Protein AF-A0ABD0PV46-F1 (afdb_monomer_lite)

Foldseek 3Di:
DQACQPDVLLVCLLVVVLVSNVVLCPDVCSLVQQPDAHNVRDGSLNNNVVNPNPVSSVVVVVSNVVVVVVVD

InterPro domains:
  IPR052446 B-cell PI3K Activation and Signaling Adapters [PTHR16267] (2-64)

Organism: Cirrhinus mrigala (NCBI:txid683832)

pLDDT: mean 92.01, std 11.51, range [48.81, 98.56]

Secondary structure (DSSP, 8-state):
---SS-SHHHHHHHTT-HHHHHHHHTSTTHHHHHT---TTS--HHHHHHHTT-HHHHHHHHHHHHHHHHTT-

Radius of gyration: 11.31 Å; chains: 1; bounding box: 26×28×25 Å

Sequence (72 aa):
RNVELPTLLHFSAKYGFKKLTSLLMRCPGAMQAYSVMNKDGDYPNNLAEKSGFSDLRQYMDEYAVSELRECS

Structure (mmCIF, N/CA/C/O backbone):
data_AF-A0ABD0PV46-F1
#
_entry.id   AF-A0ABD0PV46-F1
#
loop_
_atom_site.group_PDB
_atom_site.id
_atom_site.type_symbol
_atom_site.label_atom_id
_atom_site.label_alt_id
_atom_site.label_comp_id
_atom_site.label_asym_id
_atom_site.label_entity_id
_atom_site.label_seq_id
_atom_site.pdbx_PDB_ins_code
_atom_site.Cartn_x
_atom_site.Cartn_y
_atom_site.Cartn_z
_atom_site.occupancy
_atom_site.B_iso_or_equiv
_atom_site.auth_seq_id
_atom_site.auth_comp_id
_atom_site.auth_asym_id
_atom_site.auth_atom_id
_atom_site.pdbx_PDB_model_num
ATOM 1 N N . ARG A 1 1 ? 9.624 9.800 -14.696 1.00 55.59 1 ARG A N 1
ATOM 2 C CA . ARG A 1 1 ? 8.192 9.412 -14.766 1.00 55.59 1 ARG A CA 1
ATOM 3 C C . ARG A 1 1 ? 7.496 10.072 -13.573 1.00 55.59 1 ARG A C 1
ATOM 5 O O . ARG A 1 1 ? 7.740 9.626 -12.467 1.00 55.59 1 ARG A O 1
ATOM 12 N N . ASN A 1 2 ? 6.712 11.137 -13.774 1.00 65.31 2 ASN A N 1
ATOM 13 C CA . ASN A 1 2 ? 5.999 11.853 -12.698 1.00 65.31 2 ASN A CA 1
ATOM 14 C C . ASN A 1 2 ? 4.569 11.312 -12.561 1.00 65.31 2 ASN A C 1
ATOM 16 O O . ASN A 1 2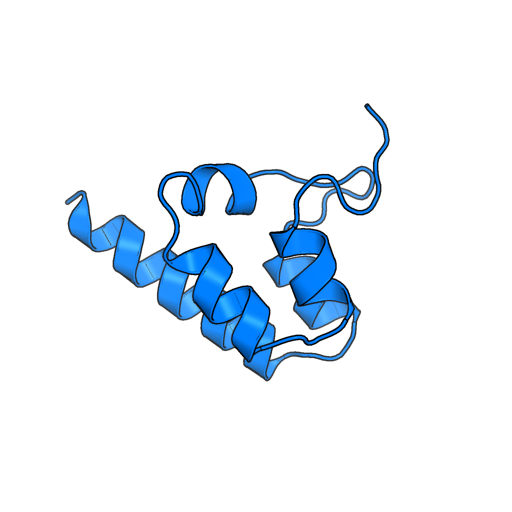 ? 3.625 11.947 -13.020 1.00 65.31 2 ASN A O 1
ATOM 20 N N . VAL A 1 3 ? 4.408 10.112 -12.001 1.00 86.62 3 VAL A N 1
ATOM 21 C CA . VAL A 1 3 ? 3.086 9.480 -11.848 1.00 86.62 3 VAL A CA 1
ATOM 22 C C . VAL A 1 3 ? 2.687 9.511 -10.376 1.00 86.62 3 VAL A C 1
ATOM 24 O O . VAL A 1 3 ? 3.476 9.138 -9.512 1.00 86.62 3 VAL A O 1
ATOM 27 N N . GLU A 1 4 ? 1.471 9.979 -10.092 1.00 88.38 4 GL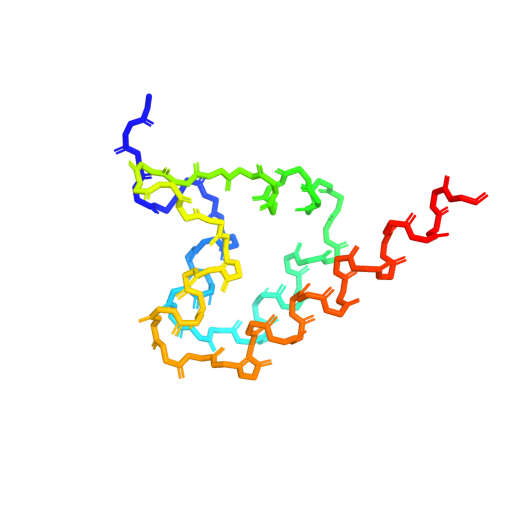U A N 1
ATOM 28 C CA . GLU A 1 4 ? 0.909 10.043 -8.734 1.00 88.38 4 GLU A CA 1
ATOM 29 C C . GLU A 1 4 ? 0.651 8.651 -8.140 1.00 88.38 4 GLU A C 1
ATOM 31 O O . GLU A 1 4 ? 0.838 8.433 -6.947 1.00 88.38 4 GLU A O 1
ATOM 36 N N . LEU A 1 5 ? 0.254 7.701 -8.986 1.00 94.25 5 LEU A N 1
ATOM 37 C CA . LEU A 1 5 ? -0.044 6.319 -8.616 1.00 94.25 5 LEU A CA 1
ATOM 38 C C . LEU A 1 5 ? 0.790 5.371 -9.490 1.00 94.25 5 LEU A C 1
ATOM 40 O O . LEU A 1 5 ? 0.272 4.792 -10.443 1.00 94.25 5 LEU A O 1
ATOM 44 N N . PRO A 1 6 ? 2.104 5.250 -9.239 1.00 94.69 6 PRO A N 1
ATOM 45 C CA . PRO A 1 6 ? 3.001 4.494 -10.111 1.00 94.69 6 PRO A CA 1
ATOM 46 C C . PRO A 1 6 ? 2.786 2.975 -10.041 1.00 94.69 6 PRO A C 1
ATOM 48 O O . PRO A 1 6 ? 3.256 2.260 -10.923 1.00 94.69 6 PRO A O 1
ATOM 51 N N . THR A 1 7 ? 2.089 2.473 -9.015 1.00 97.06 7 THR A N 1
ATOM 52 C CA . THR A 1 7 ? 1.777 1.046 -8.848 1.00 97.06 7 THR A CA 1
ATOM 53 C C . THR A 1 7 ? 0.312 0.843 -8.460 1.00 97.06 7 THR A C 1
ATOM 55 O O . THR A 1 7 ? -0.336 1.748 -7.928 1.00 97.06 7 THR A O 1
ATOM 58 N N . LEU A 1 8 ? -0.212 -0.368 -8.674 1.00 97.75 8 LEU A N 1
ATOM 59 C CA . LEU A 1 8 ? -1.566 -0.727 -8.234 1.00 97.75 8 LEU A CA 1
ATOM 60 C C . LEU A 1 8 ? -1.735 -0.645 -6.710 1.00 97.75 8 LEU A C 1
ATOM 62 O O . LEU A 1 8 ? -2.843 -0.389 -6.250 1.00 97.75 8 LEU A O 1
ATOM 66 N N . LEU A 1 9 ? -0.651 -0.796 -5.938 1.00 97.75 9 LEU A N 1
ATOM 67 C CA . LEU A 1 9 ? -0.675 -0.603 -4.486 1.00 97.75 9 LEU A CA 1
ATOM 68 C C . LEU A 1 9 ? -0.937 0.857 -4.109 1.00 97.75 9 LEU A C 1
ATOM 70 O O . LEU A 1 9 ? -1.717 1.107 -3.198 1.00 97.75 9 LEU A O 1
ATOM 74 N N . HIS A 1 10 ? -0.358 1.827 -4.829 1.00 98.38 10 HIS A N 1
ATOM 75 C CA . HIS A 1 10 ? -0.692 3.240 -4.610 1.00 98.38 10 HIS A CA 1
ATOM 76 C C . HIS A 1 10 ? -2.174 3.492 -4.889 1.00 98.38 10 HIS A C 1
ATOM 78 O O . HIS A 1 10 ? -2.848 4.156 -4.105 1.00 98.38 10 HIS A O 1
ATOM 84 N N . PHE A 1 11 ? -2.690 2.939 -5.992 1.00 98.38 11 PHE A N 1
ATOM 85 C CA . PHE A 1 11 ? -4.100 3.066 -6.353 1.00 98.38 11 PHE A CA 1
ATOM 86 C C . PHE A 1 11 ? -5.016 2.467 -5.279 1.00 98.38 11 PHE A C 1
ATOM 88 O O . PHE A 1 11 ? -5.911 3.151 -4.787 1.00 98.38 11 PHE A O 1
ATOM 95 N N . SER A 1 12 ? -4.786 1.219 -4.867 1.00 98.50 12 SER A N 1
ATOM 96 C CA . SER A 1 12 ? -5.645 0.563 -3.877 1.00 98.50 12 SER A CA 1
ATOM 97 C C . SER A 1 12 ? -5.553 1.215 -2.494 1.00 98.50 12 SER A C 1
ATOM 99 O O . SER A 1 12 ? -6.563 1.284 -1.795 1.00 98.50 12 SER A O 1
ATOM 101 N N . ALA A 1 13 ? -4.382 1.736 -2.117 1.00 98.38 13 ALA A N 1
ATOM 102 C CA . ALA A 1 13 ? -4.176 2.457 -0.866 1.00 98.38 13 ALA A CA 1
ATOM 103 C C . ALA A 1 13 ? -4.875 3.822 -0.840 1.00 98.38 13 ALA A C 1
ATOM 105 O O . ALA A 1 13 ? -5.613 4.103 0.104 1.00 98.38 13 ALA A O 1
ATOM 106 N N . LYS A 1 14 ? -4.715 4.636 -1.894 1.00 98.25 14 LYS A N 1
ATOM 107 C CA . LYS A 1 14 ? -5.332 5.970 -1.996 1.00 98.25 14 LYS A CA 1
ATOM 108 C C . LYS A 1 14 ? -6.860 5.931 -1.896 1.00 98.25 14 LYS A C 1
ATOM 110 O O . LYS A 1 14 ? -7.460 6.878 -1.407 1.00 98.25 14 LYS A O 1
ATOM 115 N N . TYR A 1 15 ? -7.491 4.851 -2.355 1.00 98.38 15 TYR A N 1
ATOM 116 C CA . TYR A 1 15 ? -8.951 4.698 -2.332 1.00 98.38 15 TYR A CA 1
ATOM 117 C C . TYR A 1 15 ? -9.467 3.746 -1.240 1.00 98.38 15 TYR A C 1
ATOM 119 O O . TYR A 1 15 ? -10.661 3.456 -1.201 1.00 98.38 15 TYR A O 1
ATOM 127 N N . GLY A 1 16 ? -8.601 3.246 -0.351 1.00 98.06 16 GLY A N 1
ATOM 128 C CA . GLY A 1 16 ? -9.033 2.447 0.801 1.00 98.06 16 GLY A CA 1
ATOM 129 C C . GLY A 1 16 ? -9.513 1.031 0.461 1.00 98.06 16 GLY A C 1
ATOM 130 O O . GLY A 1 16 ? -10.253 0.418 1.234 1.00 98.06 16 GLY A O 1
ATOM 131 N N . PHE A 1 17 ? -9.110 0.464 -0.680 1.00 98.31 17 PHE A N 1
ATOM 132 C CA . PHE A 1 17 ? -9.563 -0.855 -1.134 1.00 98.31 17 PHE A CA 1
ATOM 133 C C . PHE A 1 17 ? -8.858 -2.002 -0.402 1.00 98.31 17 PHE A C 1
ATOM 135 O O . PHE A 1 17 ? -8.089 -2.754 -0.999 1.00 98.31 17 PHE A O 1
ATOM 142 N N . LYS A 1 18 ? -9.170 -2.193 0.886 1.00 97.00 18 LYS A N 1
ATOM 143 C CA . LYS A 1 18 ? -8.509 -3.174 1.767 1.00 97.00 18 LYS A CA 1
ATOM 144 C C . LYS A 1 18 ? -8.373 -4.568 1.147 1.00 97.00 18 LYS A C 1
ATOM 146 O O . LYS A 1 18 ? -7.275 -5.106 1.119 1.00 97.00 18 LYS A O 1
ATOM 151 N N . LYS A 1 19 ? -9.449 -5.129 0.576 1.00 97.81 19 LYS A N 1
ATOM 152 C CA . LYS A 1 19 ? -9.412 -6.462 -0.062 1.00 97.81 19 LYS A CA 1
ATOM 153 C C . LYS A 1 19 ? -8.469 -6.521 -1.268 1.00 97.81 19 LYS A C 1
ATOM 155 O O . LYS A 1 19 ? -7.745 -7.499 -1.416 1.00 97.81 19 LYS A O 1
ATOM 160 N N . LEU A 1 20 ? -8.473 -5.488 -2.112 1.00 98.31 20 LEU A N 1
ATOM 161 C CA . LEU A 1 20 ? -7.583 -5.414 -3.271 1.00 98.31 20 LEU A CA 1
ATOM 162 C C . LEU A 1 20 ? -6.129 -5.252 -2.823 1.00 98.31 20 LEU A C 1
ATOM 164 O O . LEU A 1 20 ? -5.272 -5.991 -3.294 1.00 98.31 20 LEU A O 1
ATOM 168 N N . THR A 1 21 ? -5.861 -4.356 -1.870 1.00 98.12 21 THR A N 1
ATOM 169 C CA . THR A 1 21 ? -4.527 -4.191 -1.276 1.00 98.12 21 THR A CA 1
ATOM 170 C C . THR A 1 21 ? -4.022 -5.514 -0.703 1.00 98.12 21 THR A C 1
ATOM 172 O O . THR A 1 21 ? -2.914 -5.925 -1.021 1.00 98.12 21 THR A O 1
ATOM 175 N N . SER A 1 22 ? -4.848 -6.241 0.057 1.00 96.44 22 SER A N 1
ATOM 176 C CA . SER A 1 22 ? -4.485 -7.554 0.601 1.00 96.44 22 SER A CA 1
ATOM 177 C C . SER A 1 22 ? -4.136 -8.593 -0.464 1.00 96.44 22 SER A C 1
ATOM 179 O O . SER A 1 22 ? -3.299 -9.451 -0.200 1.00 96.44 22 SER A O 1
ATOM 181 N N . LEU A 1 23 ? -4.788 -8.563 -1.630 1.00 97.44 23 LEU A N 1
ATOM 182 C CA . LEU A 1 23 ? -4.453 -9.450 -2.747 1.00 97.44 23 LEU A CA 1
ATOM 183 C C . LEU A 1 23 ? -3.120 -9.048 -3.381 1.00 97.44 23 LEU A C 1
ATOM 185 O O . LEU A 1 23 ? -2.265 -9.903 -3.582 1.00 97.44 23 LEU A O 1
ATOM 189 N N . LEU A 1 24 ? -2.929 -7.752 -3.641 1.00 97.12 24 LEU A N 1
ATOM 190 C CA . LEU A 1 24 ? -1.712 -7.218 -4.253 1.00 97.12 24 LEU A CA 1
ATOM 191 C C . LEU A 1 24 ? -0.468 -7.440 -3.382 1.00 97.12 24 LEU A C 1
ATOM 193 O O . LEU A 1 24 ? 0.589 -7.739 -3.925 1.00 97.12 24 LEU A O 1
ATOM 197 N N . MET A 1 25 ? -0.590 -7.335 -2.054 1.00 95.06 25 MET A N 1
ATOM 198 C CA . MET A 1 25 ? 0.531 -7.539 -1.124 1.00 95.06 25 MET A CA 1
ATOM 199 C C . MET A 1 25 ? 1.052 -8.986 -1.114 1.00 95.06 25 MET A C 1
ATOM 201 O O . MET A 1 25 ? 2.212 -9.199 -0.797 1.00 95.06 25 MET A O 1
ATOM 205 N N . ARG A 1 26 ? 0.236 -9.968 -1.524 1.00 93.69 26 ARG A N 1
ATOM 206 C CA . ARG A 1 26 ? 0.629 -11.389 -1.619 1.00 93.69 26 ARG A CA 1
ATOM 207 C C . ARG A 1 26 ? 1.225 -11.768 -2.973 1.00 93.69 26 ARG A C 1
ATOM 209 O O . ARG A 1 26 ? 1.592 -12.922 -3.187 1.00 93.69 26 ARG A O 1
ATOM 216 N N . CYS A 1 27 ? 1.242 -10.847 -3.935 1.00 93.62 27 CYS A N 1
ATOM 217 C CA . CYS A 1 27 ? 1.790 -11.131 -5.253 1.00 93.62 27 CYS A CA 1
ATOM 218 C C . CYS A 1 27 ? 3.327 -11.139 -5.208 1.00 93.62 27 CYS A C 1
ATOM 220 O O . CYS A 1 27 ? 3.928 -10.281 -4.557 1.00 93.62 27 CYS A O 1
ATOM 222 N N . PRO A 1 28 ? 3.995 -12.020 -5.973 1.00 92.50 28 PRO A N 1
ATOM 223 C CA . PRO A 1 28 ? 5.423 -11.877 -6.230 1.00 92.50 28 PRO A CA 1
ATOM 224 C C . PRO A 1 28 ? 5.712 -10.477 -6.780 1.00 92.50 28 PRO A C 1
ATOM 226 O O . PRO A 1 28 ? 5.020 -10.007 -7.684 1.00 92.50 28 PRO A O 1
ATOM 229 N N . GLY A 1 29 ? 6.714 -9.792 -6.231 1.00 91.19 29 GLY A N 1
ATOM 230 C CA . GLY A 1 29 ? 6.991 -8.403 -6.602 1.00 91.19 29 GLY A CA 1
ATOM 231 C C . GLY A 1 29 ? 6.300 -7.350 -5.723 1.00 91.19 29 GLY A C 1
ATOM 232 O O . GLY A 1 29 ? 6.524 -6.156 -5.932 1.00 91.19 29 GLY A O 1
ATOM 233 N N . ALA A 1 30 ? 5.460 -7.751 -4.759 1.00 94.19 30 ALA A N 1
ATOM 234 C CA . ALA A 1 30 ? 4.724 -6.824 -3.900 1.00 94.19 30 ALA A CA 1
ATOM 235 C C . A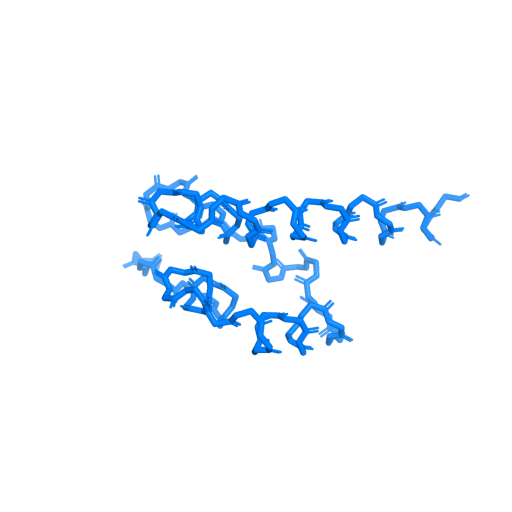LA A 1 30 ? 5.646 -5.880 -3.125 1.00 94.19 30 ALA A C 1
ATOM 237 O O . ALA A 1 30 ? 5.423 -4.673 -3.148 1.00 94.19 30 ALA A O 1
ATOM 238 N N . MET A 1 31 ? 6.717 -6.395 -2.514 1.00 93.81 31 MET A N 1
ATOM 239 C CA . MET A 1 31 ? 7.674 -5.572 -1.765 1.00 93.81 31 MET A CA 1
ATOM 240 C C . MET A 1 31 ? 8.407 -4.567 -2.658 1.00 93.81 31 MET A C 1
ATOM 242 O O . MET A 1 31 ? 8.635 -3.425 -2.254 1.00 93.81 31 MET A O 1
ATOM 246 N N . GLN A 1 32 ? 8.709 -4.941 -3.902 1.00 94.31 32 GLN A N 1
ATOM 247 C CA . GLN A 1 32 ? 9.274 -4.031 -4.892 1.00 94.31 32 GLN A CA 1
ATOM 248 C C . GLN A 1 32 ? 8.274 -2.919 -5.215 1.00 94.31 32 GLN A C 1
ATOM 250 O O . GLN A 1 32 ? 8.635 -1.750 -5.167 1.00 94.31 32 GLN A O 1
ATOM 255 N N . ALA A 1 33 ? 7.011 -3.261 -5.489 1.00 95.50 33 ALA A N 1
ATOM 256 C CA . ALA A 1 33 ? 5.960 -2.286 -5.781 1.00 95.50 33 ALA A CA 1
ATOM 257 C C . ALA A 1 33 ? 5.589 -1.405 -4.572 1.00 95.50 33 ALA A C 1
ATOM 259 O O . ALA A 1 33 ? 5.173 -0.259 -4.762 1.00 95.50 33 ALA A O 1
ATOM 260 N N . TYR A 1 34 ? 5.730 -1.935 -3.356 1.00 95.62 34 TYR A N 1
ATOM 261 C CA . TYR A 1 34 ? 5.552 -1.236 -2.085 1.00 95.62 34 TYR A CA 1
ATOM 262 C C . TYR A 1 34 ? 6.661 -0.209 -1.842 1.00 95.62 34 TYR A C 1
ATOM 264 O O . TYR A 1 34 ? 6.391 0.900 -1.398 1.00 95.62 34 TYR A O 1
ATOM 272 N N . SER A 1 35 ? 7.901 -0.548 -2.200 1.00 94.94 35 SER A N 1
ATOM 273 C CA . SER A 1 35 ? 9.084 0.302 -1.993 1.00 94.94 35 SER A CA 1
ATOM 274 C C . SER A 1 35 ? 9.264 1.388 -3.066 1.00 94.94 35 SER A C 1
ATOM 276 O O . SER A 1 35 ? 10.282 2.077 -3.090 1.00 94.94 35 SER A O 1
ATOM 278 N N . VAL A 1 36 ? 8.302 1.549 -3.979 1.00 95.69 36 VAL A N 1
ATOM 279 C CA . VAL A 1 36 ? 8.297 2.635 -4.968 1.00 95.69 36 VAL A CA 1
ATOM 280 C C . VAL A 1 36 ? 7.650 3.868 -4.345 1.00 95.69 36 VAL A C 1
ATOM 282 O O . VAL A 1 36 ? 6.529 3.781 -3.859 1.00 95.69 36 VAL A O 1
ATOM 285 N N . MET A 1 37 ? 8.318 5.019 -4.422 1.00 96.44 37 MET A N 1
ATOM 286 C CA . MET A 1 37 ? 7.699 6.315 -4.128 1.00 96.44 37 MET A CA 1
ATOM 287 C C . MET A 1 37 ? 6.996 6.877 -5.364 1.00 96.44 37 MET A C 1
ATOM 289 O O . MET A 1 37 ? 7.470 6.721 -6.496 1.00 96.44 37 MET A O 1
ATOM 293 N N . ASN A 1 38 ? 5.890 7.582 -5.150 1.00 95.69 38 ASN A N 1
ATOM 294 C CA . ASN A 1 38 ? 5.265 8.397 -6.183 1.00 95.69 38 ASN A CA 1
ATOM 295 C C . ASN A 1 38 ? 5.976 9.751 -6.385 1.00 95.69 38 ASN A C 1
ATOM 297 O O . ASN A 1 38 ? 6.984 10.059 -5.748 1.00 95.69 38 ASN A O 1
ATOM 301 N N . LYS A 1 39 ? 5.430 10.583 -7.285 1.00 95.69 39 LYS A N 1
ATOM 302 C CA . LYS A 1 39 ? 5.966 11.926 -7.585 1.00 95.69 39 LYS A CA 1
ATOM 303 C C . LYS A 1 39 ? 6.031 12.880 -6.377 1.00 95.69 39 LYS A C 1
ATOM 305 O O . LYS A 1 39 ? 6.754 13.865 -6.450 1.00 95.69 39 LYS A O 1
ATOM 310 N N . ASP A 1 40 ? 5.269 12.606 -5.320 1.00 95.50 40 ASP A N 1
ATOM 311 C CA . ASP A 1 40 ? 5.156 13.434 -4.115 1.00 95.50 40 ASP A CA 1
ATOM 312 C C . ASP A 1 40 ? 5.986 12.866 -2.944 1.00 95.50 40 ASP A C 1
ATOM 314 O O . ASP A 1 40 ? 5.926 13.386 -1.832 1.00 95.50 40 ASP A O 1
ATOM 318 N N . GLY A 1 41 ? 6.776 11.811 -3.187 1.00 95.94 41 GLY A N 1
ATOM 319 C CA . GLY A 1 41 ? 7.590 11.146 -2.165 1.00 95.94 41 GLY A CA 1
ATOM 320 C C . GLY A 1 41 ? 6.802 10.192 -1.264 1.00 95.94 41 GLY A C 1
ATOM 321 O O . GLY A 1 41 ? 7.311 9.770 -0.228 1.00 95.94 41 GLY A O 1
ATOM 322 N N . ASP A 1 42 ? 5.569 9.845 -1.639 1.00 97.50 42 ASP A N 1
ATOM 323 C CA . ASP A 1 42 ? 4.722 8.942 -0.869 1.00 97.50 42 ASP A CA 1
ATOM 324 C C . ASP A 1 42 ? 4.849 7.501 -1.346 1.00 97.50 42 ASP A C 1
ATOM 326 O O . ASP A 1 42 ? 4.722 7.211 -2.536 1.00 97.50 42 ASP A O 1
ATOM 330 N N . TYR A 1 43 ? 5.036 6.600 -0.387 1.00 97.75 43 TYR A N 1
ATOM 331 C CA . TYR A 1 43 ? 4.839 5.163 -0.552 1.00 97.75 43 TYR A CA 1
ATOM 332 C C . TYR A 1 43 ? 3.339 4.809 -0.492 1.00 97.75 43 TYR A C 1
ATOM 334 O O . TYR A 1 43 ? 2.524 5.618 -0.025 1.00 97.75 43 TYR A O 1
ATOM 342 N N . PRO A 1 44 ? 2.927 3.593 -0.900 1.00 98.06 44 PRO A N 1
ATOM 343 C CA . PRO A 1 44 ? 1.529 3.173 -0.827 1.00 98.06 44 PRO A CA 1
ATOM 344 C C . PRO A 1 44 ? 0.906 3.309 0.569 1.00 98.06 44 PRO A C 1
ATOM 346 O O . PRO A 1 44 ? -0.216 3.787 0.702 1.00 98.06 44 PRO A O 1
ATOM 349 N N . ASN A 1 45 ? 1.632 2.944 1.622 1.00 98.06 45 ASN A N 1
ATOM 350 C CA . ASN A 1 45 ? 1.162 3.043 3.003 1.00 98.06 45 ASN A CA 1
ATOM 351 C C . ASN A 1 45 ? 0.990 4.520 3.444 1.00 98.06 45 ASN A C 1
ATOM 353 O O . ASN A 1 45 ? -0.030 4.867 4.045 1.00 98.06 45 ASN A O 1
ATOM 357 N N . ASN A 1 46 ? 1.912 5.417 3.070 1.00 97.88 46 ASN A N 1
ATOM 358 C CA . ASN A 1 46 ? 1.775 6.864 3.286 1.00 97.88 46 ASN A CA 1
ATOM 359 C C . ASN A 1 46 ? 0.498 7.409 2.627 1.00 97.88 46 ASN A C 1
ATOM 361 O O . ASN A 1 46 ? -0.226 8.196 3.237 1.00 97.88 46 ASN A O 1
ATOM 365 N N . LEU A 1 47 ? 0.189 6.970 1.400 1.00 97.75 47 LEU A N 1
ATOM 366 C CA . LEU A 1 47 ? -1.035 7.376 0.703 1.00 97.75 47 LEU A CA 1
ATOM 367 C C . LEU A 1 47 ? -2.307 6.882 1.392 1.00 97.75 47 LEU A C 1
ATOM 369 O O . LEU A 1 47 ? -3.286 7.627 1.410 1.00 97.75 47 LEU A O 1
ATOM 373 N N . ALA A 1 48 ? -2.317 5.669 1.957 1.00 98.44 48 ALA A N 1
ATOM 374 C CA . ALA A 1 48 ? -3.467 5.189 2.727 1.00 98.44 48 ALA A CA 1
ATOM 375 C C . ALA A 1 48 ? -3.760 6.124 3.910 1.00 98.44 48 ALA A C 1
ATOM 377 O O . ALA A 1 48 ? -4.895 6.564 4.078 1.00 98.44 48 ALA A O 1
ATOM 378 N N . GLU A 1 49 ? -2.730 6.491 4.673 1.00 98.25 49 GLU A N 1
ATOM 379 C CA . GLU A 1 49 ? -2.848 7.413 5.808 1.00 98.25 49 GLU A CA 1
ATOM 380 C C . GLU A 1 49 ? -3.303 8.812 5.371 1.00 98.25 49 GLU A C 1
ATOM 382 O O . GLU A 1 49 ? -4.304 9.320 5.876 1.00 98.25 49 GLU A O 1
ATOM 387 N N . LYS A 1 50 ? -2.638 9.407 4.369 1.00 98.00 50 LYS A N 1
ATOM 388 C CA . LYS A 1 50 ? -3.006 10.724 3.815 1.00 98.00 50 LYS A CA 1
ATOM 389 C C . LYS A 1 50 ? -4.431 10.767 3.258 1.00 98.00 50 LYS A C 1
ATOM 391 O O . LYS A 1 50 ? -5.039 11.832 3.227 1.00 98.00 50 LYS A O 1
ATOM 396 N N . SER A 1 51 ? -4.958 9.622 2.827 1.00 97.88 51 SER A N 1
ATOM 397 C CA . SER A 1 51 ? -6.322 9.488 2.304 1.00 97.88 51 SER A CA 1
ATOM 398 C C . SER A 1 51 ? -7.357 9.139 3.384 1.00 97.88 51 SER A C 1
ATOM 400 O O . SER A 1 51 ? -8.526 8.951 3.058 1.00 97.88 51 SER A O 1
ATOM 402 N N . GLY A 1 52 ? -6.959 9.070 4.661 1.00 98.44 52 GLY A N 1
ATOM 403 C CA . GLY A 1 52 ? -7.854 8.824 5.796 1.00 98.44 52 GLY A CA 1
ATOM 404 C C . GLY A 1 52 ? -8.077 7.349 6.146 1.00 98.44 52 GLY A C 1
ATOM 405 O O . GLY A 1 52 ? -8.990 7.035 6.906 1.00 98.44 52 GLY A O 1
ATOM 406 N N . PHE A 1 53 ? -7.262 6.431 5.620 1.00 98.56 53 PHE A N 1
ATOM 407 C CA . PHE A 1 53 ? -7.379 4.985 5.839 1.00 98.56 53 PHE A CA 1
ATOM 408 C C . PHE A 1 53 ? -6.288 4.450 6.781 1.00 98.56 53 PHE A C 1
ATOM 410 O O . PHE A 1 53 ? -5.495 3.585 6.402 1.00 98.56 53 PHE A O 1
ATOM 417 N N . SER A 1 54 ? -6.245 4.941 8.022 1.00 98.00 54 SER A N 1
ATOM 418 C CA . SER A 1 54 ? -5.217 4.569 9.012 1.00 98.00 54 SER A CA 1
ATOM 419 C C . SER A 1 54 ? -5.162 3.063 9.309 1.00 98.00 54 SER A C 1
ATOM 421 O O . SER A 1 54 ? -4.075 2.494 9.367 1.00 98.00 54 SER A O 1
ATOM 423 N N . ASP A 1 55 ? -6.309 2.381 9.380 1.00 98.00 55 ASP A N 1
ATOM 424 C CA . ASP A 1 55 ? -6.356 0.920 9.562 1.00 98.00 55 ASP A CA 1
ATOM 425 C C . ASP A 1 55 ? -5.725 0.163 8.385 1.00 98.00 55 ASP A C 1
ATOM 427 O O . ASP A 1 55 ? -5.156 -0.918 8.545 1.00 98.00 55 ASP A O 1
ATOM 431 N N . LEU A 1 56 ? -5.851 0.710 7.170 1.00 98.31 56 LEU A N 1
ATOM 432 C CA . LEU A 1 56 ? -5.230 0.132 5.983 1.00 98.31 56 LEU A CA 1
ATOM 433 C C . LEU A 1 56 ? -3.721 0.371 5.997 1.00 98.31 56 LEU A C 1
ATOM 435 O O . LEU A 1 56 ? -2.974 -0.548 5.679 1.00 98.31 56 LEU A O 1
ATOM 439 N N . ARG A 1 57 ? -3.278 1.564 6.410 1.00 97.94 57 ARG A N 1
ATOM 440 C CA . ARG A 1 57 ? -1.861 1.852 6.657 1.00 97.94 57 ARG A CA 1
ATOM 441 C C . ARG A 1 57 ? -1.269 0.843 7.642 1.00 97.94 57 ARG A C 1
ATOM 443 O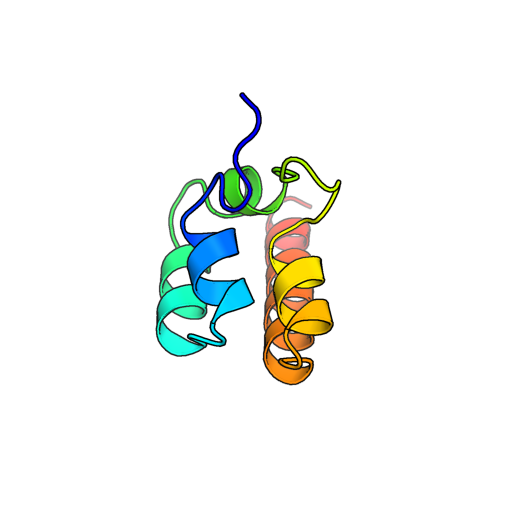 O . ARG A 1 57 ? -0.302 0.176 7.291 1.00 97.94 57 ARG A O 1
ATOM 450 N N . GLN A 1 58 ? -1.878 0.678 8.816 1.00 97.56 58 GLN A N 1
ATOM 451 C CA . GLN A 1 58 ? -1.385 -0.259 9.826 1.00 97.56 58 GLN A CA 1
ATOM 452 C C . GLN A 1 58 ? -1.297 -1.689 9.276 1.00 97.56 58 GLN A C 1
ATOM 454 O O . GLN A 1 58 ? -0.264 -2.337 9.414 1.00 97.56 58 GLN A O 1
ATOM 459 N N . TYR A 1 59 ? -2.339 -2.154 8.579 1.00 96.62 59 TYR A N 1
ATOM 460 C CA . TYR A 1 59 ? -2.329 -3.466 7.929 1.00 96.62 59 TYR A CA 1
ATOM 461 C C . TYR A 1 59 ? -1.156 -3.637 6.946 1.00 96.62 59 TYR A C 1
ATOM 463 O O . TYR A 1 59 ? -0.544 -4.702 6.883 1.00 96.62 59 TYR A O 1
ATOM 471 N N . MET A 1 60 ? -0.845 -2.602 6.161 1.00 96.50 60 MET A N 1
ATOM 472 C CA . MET A 1 60 ? 0.260 -2.637 5.201 1.00 96.50 60 MET A CA 1
ATOM 473 C C . MET A 1 60 ? 1.630 -2.656 5.891 1.00 96.50 60 MET A C 1
ATOM 475 O O . MET A 1 60 ? 2.507 -3.392 5.442 1.00 96.50 60 MET A O 1
ATOM 479 N N . ASP A 1 61 ? 1.802 -1.901 6.981 1.00 95.38 61 ASP A N 1
ATOM 480 C CA . ASP A 1 61 ? 3.042 -1.887 7.768 1.00 95.38 61 ASP A CA 1
ATOM 481 C C . ASP A 1 61 ? 3.291 -3.246 8.441 1.00 95.38 61 ASP A C 1
ATOM 483 O O . ASP A 1 61 ? 4.396 -3.783 8.362 1.00 95.38 61 ASP A O 1
ATOM 487 N N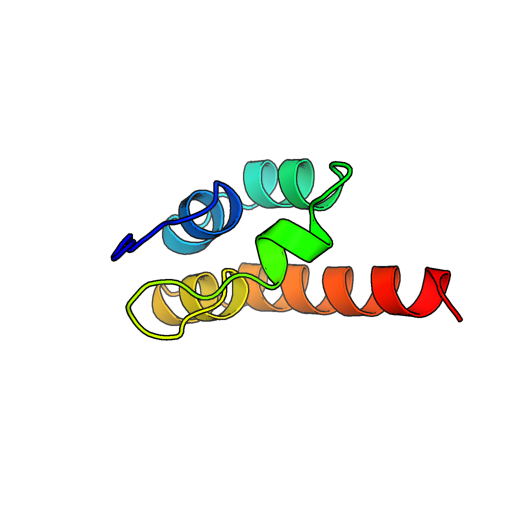 . GLU A 1 62 ? 2.260 -3.840 9.050 1.00 93.38 62 GLU A N 1
ATOM 488 C CA . GLU A 1 62 ? 2.340 -5.173 9.665 1.00 93.38 62 GLU A CA 1
ATOM 489 C C . GLU A 1 62 ? 2.761 -6.240 8.648 1.00 93.38 62 GLU A C 1
ATOM 491 O O . GLU A 1 62 ? 3.641 -7.055 8.931 1.00 93.38 62 GLU A O 1
ATOM 496 N N . TYR A 1 63 ? 2.185 -6.190 7.444 1.00 90.00 63 TYR A N 1
ATOM 497 C CA . TYR A 1 63 ? 2.539 -7.097 6.355 1.00 90.00 63 TYR A CA 1
ATOM 498 C C . TYR A 1 63 ? 3.985 -6.890 5.877 1.00 90.00 63 TYR A C 1
ATOM 500 O O . TYR A 1 63 ? 4.734 -7.845 5.690 1.00 90.00 63 TYR A O 1
ATOM 508 N N . ALA A 1 64 ? 4.417 -5.639 5.693 1.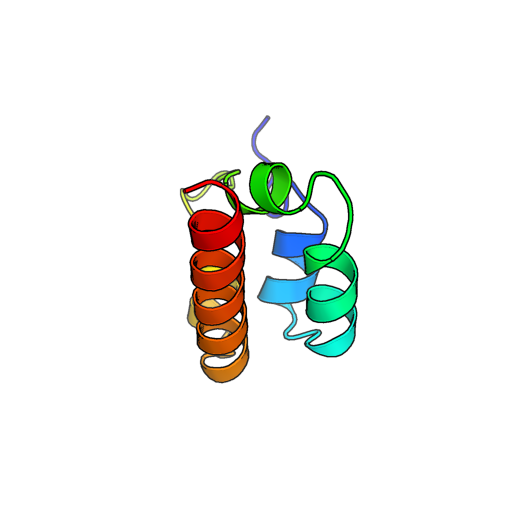00 87.62 64 ALA A N 1
ATOM 509 C CA . ALA A 1 64 ? 5.784 -5.346 5.264 1.00 87.62 64 ALA A CA 1
ATOM 510 C C . ALA A 1 64 ? 6.826 -5.834 6.290 1.00 87.62 64 ALA A C 1
ATOM 512 O O . ALA A 1 64 ? 7.888 -6.330 5.912 1.00 87.62 64 ALA A O 1
ATOM 513 N N . VAL A 1 65 ? 6.516 -5.736 7.588 1.00 86.19 65 VAL A N 1
ATOM 514 C CA . VAL A 1 65 ? 7.373 -6.256 8.664 1.00 86.19 65 VAL A CA 1
ATOM 515 C C . VAL A 1 65 ? 7.425 -7.785 8.664 1.00 86.19 65 VAL A C 1
ATOM 517 O O . VAL A 1 65 ? 8.495 -8.332 8.932 1.00 86.19 65 VAL A O 1
ATOM 520 N N . SER A 1 66 ? 6.321 -8.487 8.379 1.00 84.81 66 SER A N 1
ATOM 521 C CA . SER A 1 66 ? 6.337 -9.956 8.327 1.00 84.81 66 SER A CA 1
ATOM 522 C C . SER A 1 66 ? 7.193 -10.484 7.177 1.00 84.81 66 SER A C 1
ATOM 524 O O . SER A 1 66 ? 8.027 -11.352 7.406 1.00 84.81 66 SER A O 1
ATOM 526 N N . GLU A 1 67 ? 7.077 -9.904 5.982 1.00 75.88 67 GLU A N 1
ATOM 527 C CA . GLU A 1 67 ? 7.850 -10.331 4.801 1.00 75.88 67 GLU A CA 1
ATOM 528 C C . GLU A 1 67 ? 9.362 -10.107 4.972 1.00 75.88 67 GLU A C 1
ATOM 530 O O . GLU A 1 67 ? 10.175 -10.924 4.546 1.00 75.88 67 GLU A O 1
ATOM 535 N N . LEU A 1 68 ? 9.768 -9.027 5.651 1.00 66.44 68 LEU A N 1
ATOM 536 C CA . LEU A 1 68 ? 11.184 -8.775 5.947 1.00 66.44 68 LEU A CA 1
ATOM 537 C C . LEU A 1 68 ? 11.790 -9.813 6.905 1.00 66.44 68 LEU A C 1
ATOM 539 O O . LEU A 1 68 ? 12.997 -10.042 6.855 1.00 66.44 68 LEU A O 1
ATOM 543 N N . ARG A 1 69 ? 10.976 -10.443 7.762 1.00 67.50 69 ARG A N 1
ATOM 544 C CA . ARG A 1 69 ? 11.423 -11.487 8.701 1.00 67.50 69 ARG A CA 1
ATOM 545 C C . ARG A 1 69 ? 11.563 -12.859 8.053 1.00 67.50 69 ARG A C 1
ATOM 547 O O . ARG A 1 69 ? 12.270 -13.700 8.588 1.00 67.50 69 ARG A O 1
ATOM 554 N N . GLU A 1 70 ? 10.921 -13.097 6.915 1.00 60.00 70 GLU A N 1
ATOM 555 C CA . GLU A 1 70 ? 11.069 -14.360 6.179 1.00 60.00 70 GLU A CA 1
ATOM 556 C C . GLU A 1 70 ? 12.400 -14.434 5.407 1.00 60.00 70 GLU A C 1
ATOM 558 O O . GLU A 1 70 ? 12.813 -15.508 4.979 1.00 60.00 70 GLU A O 1
ATOM 563 N N . CYS A 1 71 ? 13.104 -13.305 5.266 1.00 53.44 71 CYS A N 1
ATOM 564 C CA . CYS A 1 71 ? 14.433 -13.219 4.651 1.00 53.44 71 CYS A CA 1
ATOM 565 C C . CYS A 1 71 ? 15.606 -13.231 5.656 1.00 53.44 71 CYS A C 1
ATOM 567 O O . CYS A 1 71 ? 16.755 -13.118 5.222 1.00 53.44 71 CYS A O 1
ATOM 569 N N . SER A 1 72 ? 15.342 -13.338 6.965 1.00 48.81 72 SER A N 1
ATOM 570 C CA . SER A 1 72 ? 16.350 -13.409 8.043 1.00 48.81 72 SER A CA 1
ATOM 571 C C . SER A 1 72 ? 16.427 -14.797 8.658 1.00 48.81 72 SER A C 1
ATOM 573 O O . SER A 1 72 ? 17.562 -15.281 8.861 1.00 48.81 72 SER A O 1
#